Protein AF-A0A6I1QQM6-F1 (afdb_monomer_lite)

Secondary structure (DSSP, 8-state):
-----------S---GGGG-HHHHHHHHHHHHHTTTTS-HHHHHHHHHHHHHTSPTT-S--TTHHHHHHHHHHHHHHHHHHHTTSS--SS-EEEEEESSSSSHHHHHHHHHHHHHTTSSEEEEEESS--S--

Structure (mmCIF, N/CA/C/O backbone):
data_AF-A0A6I1QQM6-F1
#
_entry.id   AF-A0A6I1QQM6-F1
#
loop_
_atom_site.group_PDB
_atom_site.id
_atom_site.type_symbol
_atom_site.label_atom_id
_atom_site.label_alt_id
_atom_site.label_comp_id
_atom_site.label_asym_id
_atom_site.label_entity_id
_atom_site.label_seq_id
_atom_site.pdbx_PDB_ins_code
_atom_site.Cartn_x
_atom_site.Cartn_y
_atom_site.Cartn_z
_atom_site.occupancy
_atom_site.B_iso_or_equiv
_atom_site.auth_seq_id
_atom_site.auth_comp_id
_atom_site.auth_asym_id
_atom_site.auth_atom_id
_atom_site.pdbx_PDB_model_num
ATOM 1 N N . MET A 1 1 ? 22.911 -18.426 -25.256 1.00 30.84 1 MET A N 1
ATOM 2 C CA . MET A 1 1 ? 23.796 -17.361 -24.737 1.00 30.84 1 MET A CA 1
ATOM 3 C C . MET A 1 1 ? 23.585 -16.110 -25.577 1.00 30.84 1 MET A C 1
ATOM 5 O O . MET A 1 1 ? 24.162 -16.010 -26.649 1.00 30.84 1 MET A O 1
ATOM 9 N N . ILE A 1 2 ? 22.702 -15.204 -25.150 1.00 32.97 2 ILE A N 1
ATOM 10 C CA . ILE A 1 2 ? 22.521 -13.896 -25.798 1.00 32.97 2 ILE A CA 1
ATOM 11 C C . ILE A 1 2 ? 23.298 -12.886 -24.956 1.00 32.97 2 ILE A C 1
ATOM 13 O O . ILE A 1 2 ? 23.021 -12.716 -23.771 1.00 32.97 2 ILE A O 1
ATOM 17 N N . ALA A 1 3 ? 24.324 -12.290 -25.559 1.00 34.56 3 ALA A N 1
ATOM 18 C CA . ALA A 1 3 ? 25.211 -11.329 -24.926 1.00 34.56 3 ALA A CA 1
ATOM 19 C C . ALA A 1 3 ? 24.470 -10.007 -24.677 1.00 34.56 3 ALA A C 1
ATOM 21 O O . ALA A 1 3 ? 24.152 -9.273 -25.607 1.00 34.56 3 ALA A O 1
ATOM 22 N N . CYS A 1 4 ? 24.210 -9.705 -23.408 1.00 36.03 4 CYS A N 1
ATOM 23 C CA . CYS A 1 4 ? 23.817 -8.380 -22.952 1.00 36.03 4 CYS A CA 1
ATOM 24 C C . CYS A 1 4 ? 25.109 -7.618 -22.619 1.00 36.03 4 CYS A C 1
ATOM 26 O O . CYS A 1 4 ? 25.619 -7.705 -21.503 1.00 36.03 4 CYS A O 1
ATOM 28 N N . ARG A 1 5 ? 25.719 -6.956 -23.604 1.00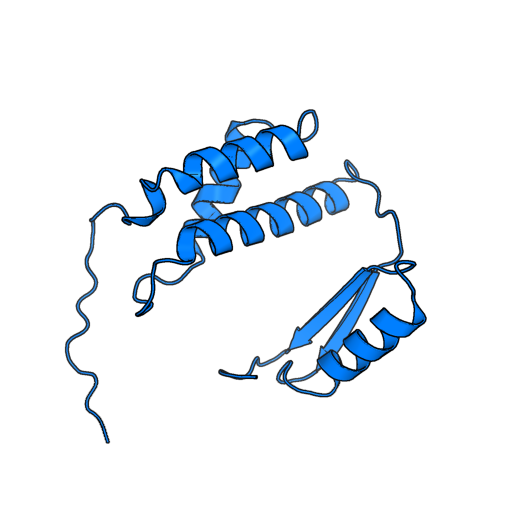 42.81 5 ARG A N 1
ATOM 29 C CA . ARG A 1 5 ? 26.792 -5.981 -23.364 1.00 42.81 5 ARG A CA 1
ATOM 30 C C . ARG A 1 5 ? 26.396 -4.666 -24.024 1.00 42.81 5 ARG A C 1
ATOM 32 O O . ARG A 1 5 ? 25.876 -4.681 -25.131 1.00 42.81 5 ARG A O 1
ATOM 39 N N . ASP A 1 6 ? 26.625 -3.587 -23.281 1.00 39.16 6 ASP A N 1
ATOM 40 C CA . ASP A 1 6 ? 26.397 -2.168 -23.602 1.00 39.16 6 ASP A CA 1
ATOM 41 C C . ASP A 1 6 ? 25.096 -1.513 -23.107 1.00 39.16 6 ASP A C 1
ATOM 43 O O . ASP A 1 6 ? 24.504 -0.662 -23.769 1.00 39.16 6 ASP A O 1
ATOM 47 N N . TRP A 1 7 ? 24.711 -1.790 -21.856 1.00 42.09 7 TRP A N 1
ATOM 48 C CA . TRP A 1 7 ? 23.897 -0.843 -21.086 1.00 42.09 7 TRP A CA 1
ATOM 49 C C . TRP A 1 7 ? 24.801 0.225 -20.443 1.00 42.09 7 TRP A C 1
ATOM 51 O O . TRP A 1 7 ? 25.510 -0.051 -19.475 1.00 42.09 7 TRP A O 1
ATOM 61 N N . ARG A 1 8 ? 24.802 1.450 -20.993 1.00 36.12 8 ARG A N 1
ATOM 62 C CA . ARG A 1 8 ? 25.368 2.634 -20.322 1.00 36.12 8 ARG A CA 1
ATOM 63 C C . ARG A 1 8 ? 24.283 3.324 -19.487 1.00 36.12 8 ARG A C 1
ATOM 65 O O . ARG A 1 8 ? 23.208 3.589 -20.031 1.00 36.12 8 ARG A O 1
ATOM 72 N N . PRO A 1 9 ? 24.546 3.687 -18.218 1.00 36.84 9 PRO A N 1
ATOM 73 C CA . PRO A 1 9 ? 23.604 4.478 -17.443 1.00 36.84 9 PRO A CA 1
ATOM 74 C C . PRO A 1 9 ? 23.533 5.879 -18.058 1.00 36.84 9 PRO A C 1
ATOM 76 O O . PRO A 1 9 ? 24.535 6.592 -18.122 1.00 36.84 9 PRO A O 1
ATOM 79 N N . ARG A 1 10 ? 22.350 6.276 -18.541 1.00 46.59 10 ARG A N 1
ATOM 80 C CA . ARG A 1 10 ? 22.070 7.678 -18.867 1.00 46.59 10 ARG A CA 1
ATOM 81 C C . ARG A 1 10 ? 22.008 8.444 -17.550 1.00 46.59 10 ARG A C 1
ATOM 83 O O . ARG A 1 10 ? 20.964 8.504 -16.909 1.00 46.59 10 ARG A O 1
ATOM 90 N N . THR A 1 11 ? 23.140 8.984 -17.122 1.00 47.69 11 THR A N 1
ATOM 91 C CA . THR A 1 11 ? 23.178 9.968 -16.048 1.00 47.69 11 THR A CA 1
ATOM 92 C C . THR A 1 11 ? 22.582 11.268 -16.587 1.00 47.69 11 THR A C 1
ATOM 94 O O . THR A 1 11 ? 23.029 11.802 -17.598 1.00 47.69 11 THR A O 1
ATOM 97 N N . ASN A 1 12 ? 21.546 11.758 -15.906 1.00 41.66 12 ASN A N 1
ATOM 98 C CA . ASN A 1 12 ? 21.003 13.108 -16.052 1.00 41.66 12 ASN A CA 1
ATOM 99 C C . ASN A 1 12 ? 20.169 13.419 -17.319 1.00 41.66 12 ASN A C 1
ATOM 101 O O . ASN A 1 12 ? 20.427 14.385 -18.032 1.00 41.66 12 ASN A O 1
ATOM 105 N N . ALA A 1 13 ? 19.114 12.642 -17.575 1.00 47.62 13 ALA A N 1
ATOM 106 C CA . ALA A 1 13 ? 17.952 13.130 -18.323 1.00 47.62 13 ALA A CA 1
ATOM 107 C C . ALA A 1 13 ? 16.706 12.853 -17.475 1.00 47.62 13 ALA A C 1
ATOM 109 O O . ALA A 1 13 ? 16.465 11.703 -17.112 1.00 47.62 13 ALA A O 1
ATOM 110 N N . ARG A 1 14 ? 15.958 13.906 -17.126 1.00 50.50 14 ARG A N 1
ATOM 111 C CA . ARG A 1 14 ? 14.669 13.840 -16.414 1.00 50.50 14 ARG A CA 1
ATOM 112 C C . ARG A 1 14 ? 13.821 12.711 -17.025 1.00 50.50 14 ARG A C 1
ATOM 114 O O . ARG A 1 14 ? 13.680 12.684 -18.251 1.00 50.50 14 ARG A O 1
ATOM 121 N N . ARG A 1 15 ? 13.344 11.738 -16.231 1.00 55.66 15 ARG A N 1
ATOM 122 C CA . ARG A 1 15 ? 12.668 10.551 -16.796 1.00 55.66 15 ARG A CA 1
ATOM 123 C C . ARG A 1 15 ? 11.454 11.012 -17.622 1.00 55.66 15 ARG A C 1
ATOM 125 O O . ARG A 1 15 ? 10.697 11.841 -17.123 1.00 55.66 15 ARG A O 1
ATOM 132 N N . PRO A 1 16 ? 11.185 10.458 -18.821 1.00 53.22 16 PRO A N 1
ATOM 133 C CA . PRO A 1 16 ? 9.983 10.805 -19.591 1.00 53.22 16 PRO A CA 1
ATOM 134 C C . PRO A 1 16 ? 8.684 10.641 -18.775 1.00 53.22 16 PRO A C 1
ATOM 136 O O . PRO A 1 16 ? 7.734 11.402 -18.958 1.00 53.22 16 PRO A O 1
ATOM 139 N N . ALA A 1 17 ? 8.687 9.703 -17.820 1.00 56.62 17 ALA A N 1
ATOM 140 C CA . ALA A 1 17 ? 7.610 9.447 -16.867 1.00 56.62 17 ALA A CA 1
ATOM 141 C C . ALA A 1 17 ? 7.358 10.587 -15.853 1.00 56.62 17 ALA A C 1
ATOM 143 O O . ALA A 1 17 ? 6.220 10.758 -15.426 1.00 56.62 17 ALA A O 1
ATOM 144 N N . GLU A 1 18 ? 8.368 11.389 -15.490 1.00 56.81 18 GLU A N 1
ATOM 145 C CA . GLU A 1 18 ? 8.210 12.536 -14.570 1.00 56.81 18 GLU A CA 1
ATOM 146 C C . GLU A 1 18 ? 7.450 13.704 -15.220 1.00 56.81 18 GLU A C 1
ATOM 148 O O . GLU A 1 18 ? 6.819 14.505 -14.536 1.00 56.81 18 GLU A O 1
ATOM 153 N N . SER A 1 19 ? 7.494 13.805 -16.550 1.00 60.38 19 SER A N 1
ATOM 154 C CA . SER A 1 19 ? 6.825 14.854 -17.335 1.00 60.38 19 SER A CA 1
ATOM 155 C C . SER A 1 19 ? 5.501 14.413 -17.967 1.00 60.38 19 SER A C 1
ATOM 157 O O . SER A 1 19 ? 4.901 15.178 -18.723 1.00 60.38 19 SER A O 1
ATOM 159 N N . ALA A 1 20 ? 5.042 13.187 -17.701 1.00 67.50 20 ALA A N 1
ATOM 160 C CA . ALA A 1 20 ? 3.842 12.655 -18.332 1.00 67.50 20 ALA A CA 1
ATOM 161 C C . ALA A 1 20 ? 2.574 13.382 -17.828 1.00 67.50 20 ALA A C 1
ATOM 163 O O . ALA A 1 20 ? 2.403 13.545 -16.617 1.00 67.50 20 ALA A O 1
ATOM 164 N N . PRO A 1 21 ? 1.631 13.767 -18.713 1.00 70.88 21 PRO A N 1
ATOM 165 C CA . PRO A 1 21 ? 0.372 14.404 -18.306 1.00 70.88 21 PRO A CA 1
ATOM 166 C C . PRO A 1 21 ? -0.469 13.514 -17.373 1.00 70.88 21 PRO A C 1
ATOM 168 O O . PRO A 1 21 ? -1.217 14.016 -16.532 1.00 70.88 21 PRO A O 1
ATOM 171 N N . GLU A 1 22 ? -0.298 12.193 -17.462 1.00 78.44 22 GLU A N 1
ATOM 172 C CA . GLU A 1 22 ? -0.915 11.215 -16.562 1.00 78.44 22 GLU A CA 1
ATOM 173 C C . GLU A 1 22 ? -0.490 11.413 -15.100 1.00 78.44 22 GLU A C 1
ATOM 175 O O . GLU A 1 22 ? -1.311 11.268 -14.194 1.00 78.44 22 GLU A O 1
ATOM 180 N N . LEU A 1 23 ? 0.755 11.838 -14.852 1.00 81.31 23 LEU A N 1
ATOM 181 C CA . LEU A 1 23 ? 1.268 12.058 -13.501 1.00 81.31 23 LEU A CA 1
ATOM 182 C C . LEU A 1 23 ? 0.533 13.207 -12.798 1.00 81.31 23 LEU A C 1
ATOM 184 O O . LEU A 1 23 ? 0.233 13.119 -11.608 1.00 81.31 23 LEU A O 1
ATOM 188 N N . ALA A 1 24 ? 0.156 14.255 -13.537 1.00 86.12 24 ALA A N 1
ATOM 189 C CA . ALA A 1 24 ? -0.637 15.354 -12.993 1.00 86.12 24 ALA A CA 1
ATOM 190 C C . ALA A 1 24 ? -2.035 14.890 -12.553 1.00 86.12 24 ALA A C 1
ATOM 192 O O . ALA A 1 24 ? -2.527 15.333 -11.510 1.00 86.12 24 ALA A O 1
ATOM 193 N N . ARG A 1 25 ? -2.656 13.978 -13.315 1.00 88.69 25 ARG A N 1
ATOM 194 C CA . ARG A 1 25 ? -3.938 13.355 -12.957 1.00 88.69 25 ARG A CA 1
ATOM 195 C C . ARG A 1 25 ? -3.794 12.459 -11.728 1.00 88.69 25 ARG A C 1
ATOM 197 O O . ARG A 1 25 ? -4.597 12.577 -10.810 1.00 88.69 25 ARG A O 1
ATOM 204 N N . HIS A 1 26 ? -2.771 11.610 -11.687 1.00 91.50 26 HIS A N 1
ATOM 205 C CA . HIS A 1 26 ? -2.491 10.737 -10.545 1.00 91.50 26 HIS A CA 1
ATOM 206 C C . HIS A 1 26 ? -2.225 11.522 -9.264 1.00 91.50 26 HIS A C 1
ATOM 208 O O . HIS A 1 26 ? -2.787 11.210 -8.218 1.00 91.50 26 HIS A O 1
ATOM 214 N N . ARG A 1 27 ? -1.438 12.594 -9.356 1.00 90.94 27 ARG A N 1
ATOM 215 C CA . ARG A 1 27 ? -1.202 13.504 -8.239 1.00 90.94 27 ARG A CA 1
ATOM 216 C C . ARG A 1 27 ? -2.494 14.130 -7.729 1.00 90.94 27 ARG A C 1
ATOM 218 O O . ARG A 1 27 ? -2.688 14.188 -6.522 1.00 90.94 27 ARG A O 1
ATOM 225 N N . ARG A 1 28 ? -3.355 14.623 -8.626 1.00 93.19 28 ARG A N 1
ATOM 226 C CA . ARG A 1 28 ? -4.654 15.185 -8.233 1.00 93.19 28 ARG A CA 1
ATOM 227 C C . ARG A 1 28 ? -5.493 14.135 -7.507 1.00 93.19 28 ARG A C 1
ATOM 229 O O . ARG A 1 28 ? -5.936 14.406 -6.407 1.00 93.19 28 ARG A O 1
ATOM 236 N N . ALA A 1 29 ? -5.590 12.927 -8.060 1.00 93.19 29 ALA A N 1
ATOM 237 C CA . ALA A 1 29 ? -6.323 11.836 -7.427 1.00 93.19 29 ALA A CA 1
ATOM 238 C C . ALA A 1 29 ? -5.808 11.513 -6.011 1.00 93.19 29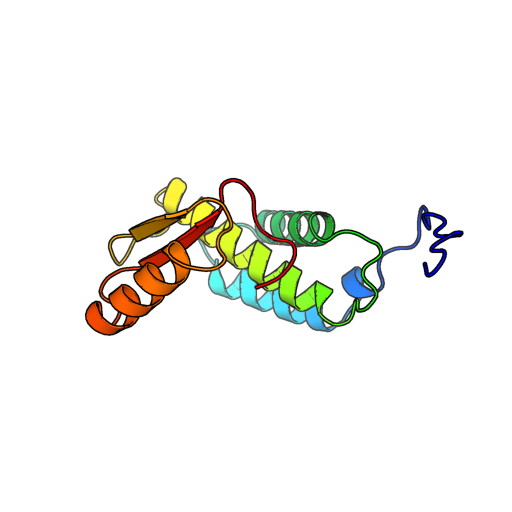 ALA A C 1
ATOM 240 O O . ALA A 1 29 ? -6.614 11.307 -5.117 1.00 93.19 29 ALA A O 1
ATOM 241 N N . LEU A 1 30 ? -4.486 11.514 -5.786 1.00 94.06 30 LEU A N 1
ATOM 242 C CA . LEU A 1 30 ? -3.923 11.329 -4.440 1.00 94.06 30 LEU A CA 1
ATOM 243 C C . LEU A 1 30 ? -4.243 12.498 -3.502 1.00 94.06 30 LEU A C 1
ATOM 245 O O . LEU A 1 30 ? -4.509 12.276 -2.327 1.00 94.06 30 LEU A O 1
ATOM 249 N N . LYS A 1 31 ? -4.201 13.738 -3.999 1.00 94.62 31 LYS A N 1
ATOM 250 C CA . LYS A 1 31 ? -4.549 14.918 -3.195 1.00 94.62 31 LYS A CA 1
ATOM 251 C C . LYS A 1 31 ? -6.012 14.893 -2.768 1.00 94.62 31 LYS A C 1
ATOM 253 O O . LYS A 1 31 ? -6.287 15.194 -1.616 1.00 94.62 31 LYS A O 1
ATOM 258 N N . ASP A 1 32 ? -6.898 14.505 -3.678 1.00 94.81 32 ASP A N 1
ATOM 259 C CA . ASP A 1 32 ? -8.328 14.393 -3.409 1.00 94.81 32 ASP A CA 1
ATOM 260 C C . ASP A 1 32 ? -8.611 13.220 -2.440 1.00 94.81 32 ASP A C 1
ATOM 262 O O . ASP A 1 32 ? -9.418 13.351 -1.529 1.00 94.81 32 ASP A O 1
ATOM 266 N N . GLU A 1 33 ? -7.924 12.077 -2.585 1.00 93.81 33 GLU A N 1
ATOM 267 C CA . GLU A 1 33 ? -8.122 10.891 -1.725 1.00 93.81 33 GLU A CA 1
ATOM 268 C C . GLU A 1 33 ? -7.635 11.095 -0.280 1.00 93.81 33 GLU A C 1
ATOM 270 O O . GLU A 1 33 ? -8.253 10.582 0.649 1.00 93.81 33 GLU A O 1
ATOM 275 N N . PHE A 1 34 ? -6.540 11.835 -0.080 1.00 94.31 34 PHE A N 1
ATOM 276 C CA . PHE A 1 34 ? -5.929 12.069 1.238 1.00 94.31 34 PHE A CA 1
ATOM 277 C C . PHE A 1 34 ? -6.160 13.492 1.766 1.00 94.31 34 PHE A C 1
ATOM 279 O O . PHE A 1 34 ? -5.407 13.976 2.622 1.00 94.31 34 PHE A O 1
ATOM 286 N N . GLU A 1 35 ? -7.187 14.174 1.255 1.00 93.06 35 GLU A N 1
ATOM 287 C CA . GLU A 1 35 ? -7.572 15.505 1.712 1.00 93.06 35 GLU A CA 1
ATOM 288 C C . GLU A 1 35 ? -7.828 15.501 3.229 1.00 93.06 35 GLU A C 1
ATOM 290 O O . GLU A 1 35 ? -8.479 14.613 3.777 1.00 93.06 35 GLU A O 1
ATOM 295 N N . GLY A 1 36 ? -7.260 16.481 3.936 1.00 90.50 36 GLY A N 1
ATOM 296 C CA . GLY A 1 36 ? -7.377 16.594 5.394 1.00 90.50 36 GLY A CA 1
ATOM 297 C C . GLY A 1 36 ? -6.494 15.637 6.207 1.00 90.50 36 GLY A C 1
ATOM 298 O O . GLY A 1 36 ? -6.375 15.833 7.414 1.00 90.50 36 GLY A O 1
ATOM 299 N N . ILE A 1 37 ? -5.833 14.661 5.574 1.00 93.62 37 ILE A N 1
ATOM 300 C CA . ILE A 1 37 ? -4.879 13.743 6.223 1.00 93.62 37 ILE A CA 1
ATOM 301 C C . ILE A 1 37 ? -3.443 14.204 5.958 1.00 93.62 37 ILE A C 1
ATOM 303 O O . ILE A 1 37 ? -2.651 14.349 6.888 1.00 93.62 37 ILE A O 1
ATOM 307 N N . TYR A 1 38 ? -3.109 14.470 4.692 1.00 95.62 38 TYR A N 1
ATOM 308 C CA . TYR A 1 38 ? -1.755 14.837 4.279 1.00 95.62 38 TYR A CA 1
ATOM 309 C C . TYR A 1 38 ? -1.707 16.144 3.494 1.00 95.62 38 TYR A C 1
ATOM 311 O O . TYR A 1 38 ? -2.601 16.476 2.719 1.00 95.62 38 TYR A O 1
ATOM 319 N N . SER A 1 39 ? -0.605 16.879 3.666 1.00 95.06 39 SER A N 1
ATOM 320 C CA . SER A 1 39 ? -0.344 18.093 2.894 1.00 95.06 39 SER A CA 1
ATOM 321 C C . SER A 1 39 ? 0.025 17.767 1.442 1.00 95.06 39 SER A C 1
ATOM 323 O O . SER A 1 39 ? 0.559 16.695 1.135 1.00 95.06 39 SER A O 1
ATOM 325 N N . ALA A 1 40 ? -0.192 18.724 0.538 1.00 91.31 40 ALA A N 1
ATOM 326 C CA . ALA A 1 40 ? 0.154 18.576 -0.873 1.00 91.31 40 ALA A CA 1
ATOM 327 C C . ALA A 1 40 ? 1.647 18.265 -1.091 1.00 91.31 40 ALA A C 1
ATOM 329 O O . ALA A 1 40 ? 1.986 17.517 -2.007 1.00 91.31 40 ALA A O 1
ATOM 330 N N . GLU A 1 41 ? 2.522 18.809 -0.245 1.00 92.44 41 GLU A N 1
ATOM 331 C CA . GLU A 1 41 ? 3.970 18.581 -0.252 1.00 92.44 41 GLU A CA 1
ATOM 332 C C . GLU A 1 41 ? 4.314 17.146 0.157 1.00 92.44 41 GLU A C 1
ATOM 334 O O . GLU A 1 41 ? 5.214 16.537 -0.418 1.00 92.44 41 GLU A O 1
ATOM 339 N N . THR A 1 42 ? 3.581 16.583 1.123 1.00 94.75 42 THR A N 1
ATOM 340 C CA . THR A 1 42 ? 3.761 15.189 1.550 1.00 94.75 42 THR A CA 1
ATOM 341 C C . THR A 1 42 ? 3.362 14.229 0.436 1.00 94.75 42 THR A C 1
ATOM 343 O O . THR A 1 42 ? 4.123 13.316 0.122 1.00 94.75 42 THR A O 1
ATOM 346 N N . ILE A 1 43 ? 2.225 14.476 -0.221 1.00 94.00 43 ILE A N 1
ATOM 347 C CA . ILE A 1 43 ? 1.782 13.686 -1.378 1.00 94.00 43 ILE A CA 1
ATOM 348 C C . ILE A 1 43 ? 2.807 13.749 -2.518 1.00 94.00 43 ILE A C 1
ATOM 350 O O . ILE A 1 43 ? 3.163 12.714 -3.081 1.00 94.00 43 ILE A O 1
ATOM 354 N N . GLU A 1 44 ? 3.313 14.944 -2.843 1.00 91.44 44 GLU A N 1
ATOM 355 C CA . GLU A 1 44 ? 4.324 15.125 -3.894 1.00 91.44 44 GLU A CA 1
ATOM 356 C C . GLU A 1 44 ? 5.613 14.357 -3.564 1.00 91.44 44 GLU A C 1
ATOM 358 O O . GLU A 1 44 ? 6.125 13.627 -4.411 1.00 91.44 44 GLU A O 1
ATOM 363 N N . ARG A 1 45 ? 6.092 14.443 -2.315 1.00 91.31 45 ARG A N 1
ATOM 364 C CA . ARG A 1 45 ? 7.277 13.707 -1.855 1.00 91.31 45 ARG A CA 1
ATOM 365 C C . ARG A 1 45 ? 7.103 12.196 -2.013 1.00 91.31 45 ARG A C 1
ATOM 367 O O . ARG A 1 45 ? 7.956 11.554 -2.617 1.00 91.31 45 ARG A O 1
ATOM 374 N N .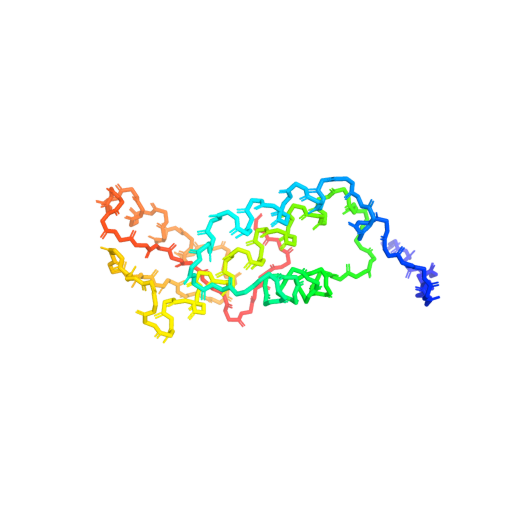 TYR A 1 46 ? 5.991 11.633 -1.535 1.00 93.44 46 TYR A N 1
ATOM 375 C CA . TYR A 1 46 ? 5.723 10.193 -1.654 1.00 93.44 46 TYR A CA 1
ATOM 376 C C . TYR A 1 46 ? 5.637 9.728 -3.111 1.00 93.44 46 TYR A C 1
ATOM 378 O O . TYR A 1 46 ? 6.087 8.627 -3.432 1.00 93.44 46 TYR A O 1
ATOM 386 N N . LEU A 1 47 ? 5.071 10.548 -3.999 1.00 90.31 47 LEU A N 1
ATOM 387 C CA . LEU A 1 47 ? 4.960 10.226 -5.419 1.00 90.31 47 LEU A CA 1
ATOM 388 C C . LEU A 1 47 ? 6.327 10.232 -6.117 1.00 90.31 47 LEU A C 1
ATOM 390 O O . LEU A 1 47 ? 6.626 9.297 -6.859 1.00 90.31 47 LEU A O 1
ATOM 394 N N . VAL A 1 48 ? 7.164 11.237 -5.844 1.00 88.25 48 VAL A N 1
ATOM 395 C CA . VAL A 1 48 ? 8.531 11.325 -6.385 1.00 88.25 48 VAL A CA 1
ATOM 396 C C . VAL A 1 48 ? 9.399 10.177 -5.870 1.00 88.25 48 VAL A C 1
ATOM 398 O O . VAL A 1 48 ? 9.998 9.464 -6.670 1.00 88.25 48 VAL A O 1
ATOM 401 N N . GLU A 1 49 ? 9.383 9.903 -4.565 1.00 89.38 49 GLU A N 1
ATOM 402 C CA . GLU A 1 49 ? 10.101 8.754 -3.994 1.00 89.38 49 GLU A CA 1
ATOM 403 C C . GLU A 1 49 ? 9.637 7.423 -4.608 1.00 89.38 49 GLU A C 1
ATOM 405 O O . GLU A 1 49 ? 10.434 6.514 -4.839 1.00 89.38 49 GLU A O 1
ATOM 410 N N . SER A 1 50 ? 8.342 7.295 -4.911 1.00 88.06 50 SER A N 1
ATOM 411 C CA . SER A 1 50 ? 7.799 6.092 -5.550 1.00 88.06 50 SER A CA 1
ATOM 412 C C . SER A 1 50 ? 8.257 5.934 -7.002 1.00 88.06 50 SER A C 1
ATOM 414 O O . SER A 1 50 ? 8.415 4.804 -7.460 1.00 88.06 50 SER A O 1
ATOM 416 N N . LEU A 1 51 ? 8.505 7.034 -7.721 1.00 83.56 51 LEU A N 1
ATOM 417 C CA . LEU A 1 51 ? 9.124 6.996 -9.050 1.00 83.56 51 LEU A CA 1
ATOM 418 C C . LEU A 1 51 ? 10.573 6.500 -8.969 1.00 83.56 51 LEU A C 1
ATOM 420 O O . LEU A 1 51 ? 10.983 5.685 -9.800 1.00 83.56 51 LEU A O 1
ATOM 424 N N . ASP A 1 52 ? 11.327 6.933 -7.958 1.00 83.75 52 ASP A N 1
ATOM 425 C CA . ASP A 1 52 ? 12.729 6.544 -7.772 1.00 83.75 52 ASP A CA 1
ATOM 426 C C . ASP A 1 52 ? 12.904 5.055 -7.464 1.00 83.75 52 ASP A C 1
ATOM 428 O O . ASP A 1 52 ? 13.876 4.439 -7.908 1.00 83.75 52 ASP A O 1
ATOM 432 N N . LEU A 1 53 ? 11.931 4.455 -6.773 1.00 80.06 53 LEU 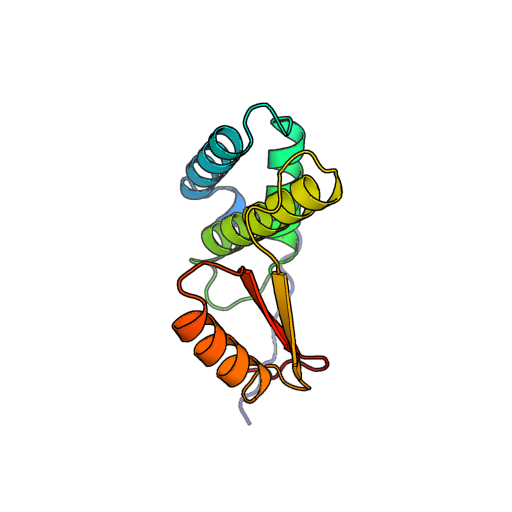A N 1
ATOM 433 C CA . LEU A 1 53 ? 11.938 3.035 -6.408 1.00 80.06 53 LEU A CA 1
ATOM 434 C C . LEU A 1 53 ? 11.699 2.097 -7.599 1.00 80.06 53 LEU A C 1
ATOM 436 O O . LEU A 1 53 ? 11.957 0.898 -7.497 1.00 80.06 53 LEU A O 1
ATOM 440 N N . ILE A 1 54 ? 11.257 2.627 -8.742 1.00 77.31 54 ILE A N 1
ATOM 441 C CA . ILE A 1 54 ? 11.152 1.866 -9.985 1.00 77.31 54 ILE A CA 1
ATOM 442 C C . ILE A 1 54 ? 12.509 1.947 -10.704 1.00 77.31 54 ILE A C 1
ATOM 444 O O . ILE A 1 54 ? 12.922 3.052 -11.076 1.00 77.31 54 ILE A O 1
ATOM 448 N N . PRO A 1 55 ? 13.214 0.817 -10.923 1.00 68.06 55 PRO A N 1
ATOM 449 C CA . PRO A 1 55 ? 14.539 0.818 -11.532 1.00 68.06 55 PRO A CA 1
ATOM 450 C C . PRO A 1 55 ? 14.543 1.484 -12.910 1.00 68.06 55 PRO A C 1
ATOM 452 O O . PRO A 1 55 ? 13.747 1.153 -13.789 1.00 68.06 55 PRO A O 1
ATOM 455 N N . ALA A 1 56 ? 15.474 2.413 -13.120 1.00 60.97 56 ALA A N 1
ATOM 456 C CA . ALA A 1 56 ? 15.721 2.970 -14.442 1.00 60.97 56 ALA A CA 1
ATOM 457 C C . ALA A 1 56 ? 16.413 1.911 -15.321 1.00 60.97 56 ALA A C 1
ATOM 459 O O . ALA A 1 56 ? 17.455 1.377 -14.948 1.00 60.97 56 ALA A O 1
ATOM 460 N N . GLY A 1 57 ? 15.841 1.615 -16.492 1.00 59.34 57 GLY A N 1
ATOM 461 C CA . GLY A 1 57 ? 16.364 0.601 -17.423 1.00 59.34 57 GLY A CA 1
ATOM 462 C C . GLY A 1 57 ? 15.366 -0.488 -17.820 1.00 59.34 57 GLY A C 1
ATOM 463 O O . GLY A 1 57 ? 15.713 -1.371 -18.604 1.00 59.34 57 GLY A O 1
ATOM 464 N N . THR A 1 58 ? 14.128 -0.431 -17.327 1.00 54.53 58 THR A N 1
ATOM 465 C CA . THR A 1 58 ? 13.053 -1.330 -17.756 1.00 54.53 58 THR A CA 1
ATOM 466 C C . THR A 1 58 ? 12.756 -1.132 -19.241 1.00 54.53 58 THR A C 1
ATOM 468 O O . THR A 1 58 ? 12.589 -0.008 -19.707 1.00 54.53 58 THR A O 1
ATOM 471 N N . ARG A 1 59 ? 12.663 -2.234 -19.994 1.00 55.66 59 ARG A N 1
ATOM 472 C CA . ARG A 1 59 ? 12.404 -2.227 -21.448 1.00 55.66 59 ARG A CA 1
ATOM 473 C C . ARG A 1 59 ? 11.064 -1.583 -21.837 1.00 55.66 59 ARG A C 1
ATOM 475 O O . ARG A 1 59 ? 10.877 -1.270 -23.006 1.00 55.66 59 ARG A O 1
ATOM 482 N N . VAL A 1 60 ? 10.152 -1.426 -20.875 1.00 65.44 60 VAL A N 1
ATOM 483 C CA . VAL A 1 60 ? 8.826 -0.821 -21.039 1.00 65.44 60 VAL A CA 1
ATOM 484 C C . VAL A 1 60 ? 8.620 0.184 -19.907 1.00 65.44 60 VAL A C 1
ATOM 486 O O . VAL A 1 60 ? 8.417 -0.201 -18.757 1.00 65.44 60 VAL A O 1
ATOM 489 N N . ASP A 1 61 ? 8.700 1.470 -20.227 1.00 71.06 61 ASP A N 1
ATOM 490 C CA . ASP A 1 61 ? 8.537 2.590 -19.294 1.00 71.06 61 ASP A CA 1
ATOM 491 C C . ASP A 1 61 ? 7.103 3.151 -19.266 1.00 71.06 61 ASP A C 1
ATOM 493 O O . ASP A 1 61 ? 6.755 3.926 -18.375 1.00 71.06 61 ASP A O 1
ATOM 497 N N . THR A 1 62 ? 6.240 2.694 -20.177 1.00 78.81 62 THR A N 1
ATOM 498 C CA . THR A 1 62 ? 4.836 3.116 -20.316 1.00 78.81 62 THR A CA 1
ATOM 499 C C . THR A 1 62 ? 4.039 3.009 -19.014 1.00 78.81 62 THR A C 1
ATOM 501 O O . THR A 1 62 ? 3.204 3.858 -18.729 1.00 78.81 62 THR A O 1
ATOM 504 N N . PHE A 1 63 ? 4.305 1.991 -18.193 1.00 82.31 63 PHE A N 1
ATOM 505 C CA . PHE A 1 63 ? 3.555 1.750 -16.955 1.00 82.31 63 PHE A CA 1
ATOM 506 C C . PHE A 1 63 ? 4.163 2.422 -15.721 1.00 82.31 63 PHE A C 1
ATOM 508 O O . PHE A 1 63 ? 3.582 2.343 -14.641 1.00 82.31 63 PHE A O 1
ATOM 515 N N . VAL A 1 64 ? 5.316 3.086 -15.850 1.00 84.19 64 VAL A N 1
ATOM 516 C CA . VAL A 1 64 ? 6.019 3.693 -14.710 1.00 84.19 64 VAL A CA 1
ATOM 517 C C . VAL A 1 64 ? 5.147 4.714 -13.965 1.00 84.19 64 VAL A C 1
ATOM 519 O O . VAL A 1 64 ? 5.076 4.602 -12.741 1.00 84.19 64 VAL A O 1
ATOM 522 N N . PRO A 1 65 ? 4.420 5.641 -14.627 1.00 86.12 65 PRO A N 1
ATOM 523 C CA . PRO A 1 65 ? 3.546 6.583 -13.920 1.00 86.12 65 PRO A CA 1
ATOM 524 C C . PRO A 1 65 ? 2.436 5.886 -13.123 1.00 86.12 65 PRO A C 1
ATOM 526 O O . PRO A 1 65 ? 2.171 6.247 -11.977 1.00 86.12 65 PRO A O 1
ATOM 529 N N . LEU A 1 66 ? 1.828 4.847 -13.702 1.00 87.00 66 LEU A N 1
ATOM 530 C CA . LEU A 1 66 ? 0.769 4.072 -13.057 1.00 87.00 66 LEU A CA 1
ATOM 531 C C . LEU A 1 66 ? 1.290 3.298 -11.840 1.00 87.00 66 LEU A C 1
ATOM 533 O O . LEU A 1 66 ? 0.651 3.287 -10.788 1.00 87.00 66 LEU A O 1
ATOM 537 N N . LEU A 1 67 ? 2.446 2.647 -11.980 1.00 87.44 67 LEU A N 1
ATOM 538 C CA . LEU A 1 67 ? 3.075 1.895 -10.897 1.00 87.44 67 LEU A CA 1
ATOM 539 C C . LEU A 1 67 ? 3.515 2.826 -9.765 1.00 87.44 67 LEU A C 1
ATOM 541 O O . LEU A 1 67 ? 3.269 2.513 -8.603 1.00 87.44 67 LEU A O 1
ATOM 545 N N . ALA A 1 68 ? 4.080 3.990 -10.093 1.00 89.00 68 ALA A N 1
ATOM 546 C CA . ALA A 1 68 ? 4.451 4.994 -9.103 1.00 89.00 68 ALA A CA 1
ATOM 547 C C . ALA A 1 68 ? 3.227 5.538 -8.360 1.00 89.00 68 ALA A C 1
ATOM 549 O O . ALA A 1 68 ? 3.252 5.626 -7.137 1.00 89.00 68 ALA A O 1
ATOM 550 N N . TYR A 1 69 ? 2.135 5.831 -9.073 1.00 91.75 69 TYR A N 1
ATOM 551 C CA . TYR A 1 69 ? 0.865 6.215 -8.456 1.00 91.75 69 TYR A CA 1
ATOM 552 C C . TYR A 1 69 ? 0.355 5.141 -7.492 1.00 91.75 69 TYR A C 1
ATOM 554 O O . TYR A 1 69 ? 0.043 5.442 -6.341 1.00 91.75 69 TYR A O 1
ATOM 562 N N . ARG A 1 70 ? 0.295 3.882 -7.943 1.00 91.25 70 ARG A N 1
ATOM 563 C CA . ARG A 1 70 ? -0.179 2.765 -7.118 1.00 91.25 70 ARG A CA 1
ATOM 564 C C . ARG A 1 70 ? 0.684 2.594 -5.873 1.00 91.25 70 ARG A C 1
ATOM 566 O O . ARG A 1 70 ? 0.151 2.417 -4.783 1.00 91.25 70 ARG A O 1
ATOM 573 N N . PHE A 1 71 ? 1.998 2.672 -6.029 1.00 90.19 71 PHE A N 1
ATOM 574 C CA . PHE A 1 71 ? 2.918 2.476 -4.922 1.00 90.19 71 PHE A CA 1
ATOM 575 C C . PHE A 1 71 ? 2.876 3.633 -3.921 1.00 90.19 71 PHE A C 1
ATOM 577 O O . PHE A 1 71 ? 2.824 3.397 -2.715 1.00 90.19 71 PHE A O 1
ATOM 584 N N . ALA A 1 72 ? 2.789 4.874 -4.409 1.00 93.44 72 ALA A N 1
ATOM 585 C CA . ALA A 1 72 ? 2.582 6.046 -3.568 1.00 93.44 72 ALA A CA 1
ATOM 586 C C . ALA A 1 72 ? 1.279 5.923 -2.771 1.00 93.44 72 ALA A C 1
ATOM 588 O O . ALA A 1 72 ? 1.283 6.115 -1.557 1.00 93.44 72 ALA A O 1
ATOM 589 N N . ARG A 1 73 ? 0.186 5.519 -3.430 1.00 93.94 73 ARG A N 1
ATOM 590 C CA . ARG A 1 73 ? -1.111 5.270 -2.793 1.00 93.94 73 ARG A CA 1
ATOM 591 C C . ARG A 1 73 ? -1.012 4.213 -1.692 1.00 93.94 73 ARG A C 1
ATOM 593 O O . ARG A 1 73 ? -1.456 4.454 -0.575 1.00 93.94 73 ARG A O 1
ATOM 600 N N . GLU A 1 74 ? -0.408 3.060 -1.981 1.00 91.19 74 GLU A N 1
ATOM 601 C CA . GLU A 1 74 ? -0.236 1.972 -1.008 1.00 91.19 74 GLU A CA 1
ATOM 602 C C . GLU A 1 74 ? 0.599 2.409 0.209 1.00 91.19 74 GLU A C 1
ATOM 604 O O . GLU A 1 74 ? 0.257 2.066 1.342 1.00 91.19 74 GLU A O 1
ATOM 609 N N . ARG A 1 75 ? 1.662 3.195 -0.009 1.00 93.00 75 ARG A N 1
ATOM 610 C CA . ARG A 1 75 ? 2.516 3.734 1.059 1.00 93.00 75 ARG A CA 1
ATOM 611 C C . ARG A 1 75 ? 1.798 4.776 1.919 1.00 93.00 75 ARG A C 1
ATOM 613 O O . ARG A 1 75 ? 1.938 4.731 3.135 1.00 93.00 75 ARG A O 1
ATOM 620 N N . LEU A 1 76 ? 1.032 5.679 1.308 1.00 94.56 76 LEU A N 1
ATOM 621 C CA . LEU A 1 76 ? 0.257 6.701 2.021 1.00 94.56 76 LEU A CA 1
ATOM 622 C C . LEU A 1 76 ? -0.847 6.077 2.881 1.00 94.56 76 LEU A C 1
ATOM 624 O O . LEU A 1 76 ? -0.990 6.449 4.040 1.00 94.56 76 LEU A O 1
ATOM 628 N N . HIS A 1 77 ? -1.564 5.072 2.365 1.00 90.38 77 HIS A N 1
ATOM 629 C CA . HIS A 1 77 ? -2.530 4.301 3.162 1.00 90.38 77 HIS A CA 1
ATOM 630 C C . HIS A 1 77 ? -1.861 3.614 4.354 1.00 90.38 77 HIS A C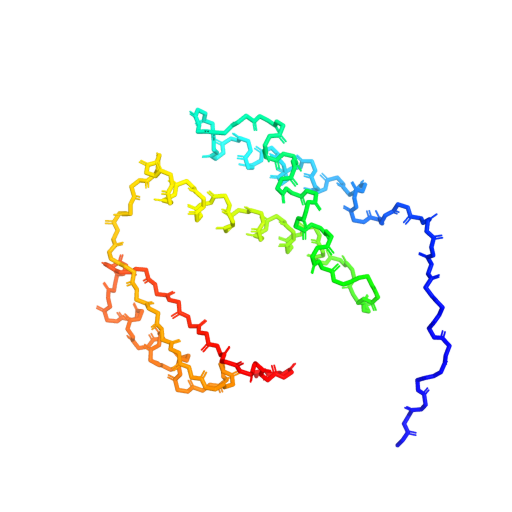 1
ATOM 632 O O . HIS A 1 77 ? -2.358 3.689 5.475 1.00 90.38 77 HIS A O 1
ATOM 638 N N . ALA A 1 78 ? -0.714 2.965 4.130 1.00 87.00 78 ALA A N 1
ATOM 639 C CA . ALA A 1 78 ? 0.019 2.295 5.200 1.00 87.00 78 ALA A CA 1
ATOM 640 C C . ALA A 1 78 ? 0.524 3.281 6.268 1.00 87.00 78 ALA A C 1
ATOM 642 O O . ALA A 1 78 ? 0.431 2.984 7.459 1.00 87.00 78 ALA A O 1
ATOM 643 N N . ALA A 1 79 ? 1.020 4.452 5.856 1.00 90.81 79 ALA A N 1
ATOM 644 C CA . ALA A 1 79 ? 1.437 5.514 6.766 1.00 90.81 79 ALA A CA 1
ATOM 645 C C . ALA A 1 79 ? 0.252 6.041 7.588 1.00 90.81 79 ALA A C 1
ATOM 647 O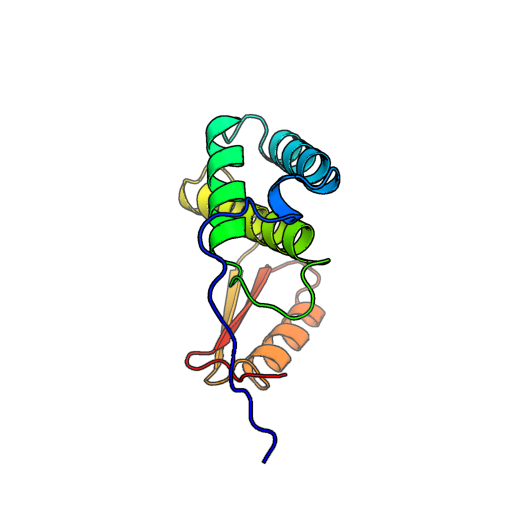 O . ALA A 1 79 ? 0.333 6.076 8.812 1.00 90.81 79 ALA A O 1
ATOM 648 N N . ALA A 1 80 ? -0.884 6.326 6.945 1.00 90.12 80 ALA A N 1
ATOM 649 C CA . ALA A 1 80 ? -2.059 6.864 7.624 1.00 90.12 80 ALA A CA 1
ATOM 650 C C . ALA A 1 80 ? -2.651 5.875 8.637 1.00 90.12 80 ALA A C 1
ATOM 652 O O . ALA A 1 80 ? -3.105 6.270 9.710 1.00 90.12 80 ALA A O 1
ATOM 653 N N . GLN A 1 81 ? -2.610 4.577 8.326 1.00 86.50 81 GLN A N 1
ATOM 654 C CA . GLN A 1 81 ? -2.994 3.523 9.264 1.00 86.50 81 GLN A CA 1
ATOM 655 C C . GLN A 1 81 ? -2.015 3.396 10.437 1.00 86.50 81 GLN A C 1
ATOM 657 O O . GLN A 1 81 ? -2.444 3.143 11.561 1.00 86.50 81 GLN A O 1
ATOM 662 N N . ALA A 1 82 ? -0.710 3.549 10.195 1.00 87.00 82 ALA A N 1
ATOM 663 C CA . ALA A 1 82 ? 0.311 3.487 11.241 1.00 87.00 82 ALA A CA 1
ATOM 664 C C . ALA A 1 82 ? 0.265 4.708 12.177 1.00 87.00 82 ALA A C 1
ATOM 666 O O . ALA A 1 82 ? 0.489 4.570 13.376 1.00 87.00 82 ALA A O 1
ATOM 667 N N . GLU A 1 83 ? -0.066 5.880 11.636 1.00 90.94 83 GLU A N 1
ATOM 668 C CA . GLU A 1 83 ? -0.267 7.132 12.377 1.00 90.94 83 GLU A CA 1
ATOM 669 C C . GLU A 1 83 ? -1.619 7.173 13.114 1.00 90.94 83 GLU A C 1
ATOM 671 O O . GLU A 1 83 ? -1.840 8.041 13.954 1.00 90.94 83 GLU A O 1
ATOM 676 N N . GLY A 1 84 ? -2.523 6.227 12.828 1.00 85.56 84 GLY A N 1
ATOM 677 C CA . GLY A 1 84 ? -3.867 6.172 13.409 1.00 85.56 84 GLY A CA 1
ATOM 678 C C . GLY A 1 84 ? -4.851 7.185 12.814 1.00 85.56 84 GLY A C 1
ATOM 679 O O . GLY A 1 84 ? -5.983 7.283 13.283 1.00 85.56 84 GLY A O 1
ATOM 680 N N . THR A 1 85 ? -4.447 7.914 11.774 1.00 87.81 85 THR A N 1
ATOM 681 C CA . THR A 1 85 ? -5.266 8.912 11.069 1.00 87.81 85 THR A CA 1
ATOM 682 C C . THR A 1 85 ? -6.283 8.262 10.124 1.00 87.81 85 THR A C 1
ATOM 684 O O . THR A 1 85 ? -7.285 8.879 9.771 1.00 87.81 85 THR A O 1
ATOM 687 N N . MET A 1 86 ? -6.066 6.998 9.743 1.00 81.81 86 MET A N 1
ATOM 688 C CA . MET A 1 86 ? -7.042 6.166 9.035 1.00 81.81 86 MET A CA 1
ATOM 689 C C . MET A 1 86 ? -7.336 4.883 9.805 1.00 81.81 86 MET A C 1
ATOM 691 O O . MET A 1 86 ? -6.432 4.130 10.171 1.00 81.81 86 MET A O 1
ATOM 695 N N . ALA A 1 87 ? -8.623 4.605 10.013 1.00 77.25 87 ALA A N 1
ATOM 696 C CA . ALA A 1 87 ? -9.057 3.382 10.665 1.00 77.25 87 ALA A CA 1
ATOM 697 C C . ALA A 1 87 ? -8.792 2.162 9.770 1.00 77.25 87 ALA A C 1
ATOM 699 O O . ALA A 1 87 ? -9.062 2.171 8.568 1.00 77.25 87 ALA A O 1
ATOM 700 N N . LYS A 1 88 ? -8.311 1.071 10.375 1.00 75.88 88 LYS A N 1
ATOM 701 C CA . LYS A 1 88 ? -8.365 -0.246 9.737 1.00 75.88 88 LYS A CA 1
ATOM 702 C C . LYS A 1 88 ? -9.810 -0.727 9.794 1.00 75.88 88 LYS A C 1
ATOM 704 O O . LYS A 1 88 ? -10.258 -1.195 10.835 1.00 75.88 88 LYS A O 1
ATOM 709 N N . GLU A 1 89 ? -10.535 -0.575 8.689 1.00 81.44 89 GLU A N 1
ATOM 710 C CA . GLU A 1 89 ? -11.954 -0.956 8.600 1.00 81.44 89 GLU A CA 1
ATOM 711 C C . GLU A 1 89 ? -12.172 -2.449 8.869 1.00 81.44 89 GLU A C 1
ATOM 713 O O . GLU A 1 89 ? -13.197 -2.849 9.419 1.00 81.44 89 GLU A O 1
ATOM 718 N N . VAL A 1 90 ? -11.182 -3.271 8.512 1.00 87.94 90 VAL A N 1
ATOM 719 C CA . VAL A 1 90 ? -11.207 -4.722 8.680 1.00 87.94 90 VAL A CA 1
ATOM 720 C C . VAL A 1 90 ? -9.846 -5.260 9.140 1.00 87.94 90 VAL A C 1
ATOM 722 O O . VAL A 1 90 ? -8.814 -4.629 8.883 1.00 87.94 90 VAL A O 1
ATOM 725 N N . PRO A 1 91 ? -9.803 -6.434 9.798 1.00 90.00 91 PRO A N 1
ATOM 726 C CA . PRO A 1 91 ? -8.550 -7.096 10.150 1.00 90.00 91 PRO A CA 1
ATOM 727 C C . PRO A 1 91 ? -7.670 -7.374 8.925 1.00 90.00 91 PRO A C 1
ATOM 729 O O . PRO A 1 91 ? -8.175 -7.677 7.842 1.00 90.00 91 PRO A O 1
ATOM 732 N N . GLU A 1 92 ? -6.350 -7.332 9.108 1.00 89.81 92 GLU A N 1
ATOM 733 C CA . GLU A 1 92 ? -5.375 -7.653 8.060 1.00 89.81 92 GLU A CA 1
ATOM 734 C C . GLU A 1 92 ? -4.755 -9.042 8.269 1.00 89.81 92 GLU A C 1
ATOM 736 O O . GLU A 1 92 ? -4.383 -9.404 9.385 1.00 89.81 92 GLU A O 1
ATOM 741 N N . VAL A 1 93 ? -4.591 -9.807 7.185 1.00 93.19 93 VAL A N 1
ATOM 742 C CA . VAL A 1 93 ? -3.939 -11.125 7.175 1.00 93.19 93 VAL A CA 1
ATOM 743 C C . VAL A 1 93 ? -2.809 -11.142 6.145 1.00 93.19 93 VAL A C 1
ATOM 745 O O . VAL A 1 93 ? -3.027 -10.857 4.966 1.00 93.19 93 VAL A O 1
ATOM 748 N N . LEU A 1 94 ? -1.599 -11.512 6.578 1.00 92.44 94 LEU A N 1
ATOM 749 C CA . LEU A 1 94 ? -0.417 -11.660 5.723 1.00 92.44 94 LEU A CA 1
ATOM 750 C C . LEU A 1 94 ? 0.003 -13.132 5.623 1.00 92.44 94 LEU A C 1
ATOM 752 O O . LEU A 1 94 ? 0.414 -13.737 6.611 1.00 92.44 94 LEU A O 1
ATOM 756 N N . PHE A 1 95 ? -0.025 -13.686 4.411 1.00 92.44 95 PHE A N 1
ATOM 757 C CA . PHE A 1 95 ? 0.523 -15.011 4.123 1.00 92.44 95 PHE A CA 1
ATOM 758 C C . PHE A 1 95 ? 1.963 -14.911 3.620 1.00 92.44 95 PHE A C 1
ATOM 760 O O . PHE A 1 95 ? 2.229 -14.274 2.602 1.00 92.44 95 PHE A O 1
ATOM 767 N N . VAL A 1 96 ? 2.896 -15.595 4.282 1.00 90.25 96 VAL A N 1
ATOM 768 C CA . VAL A 1 96 ? 4.320 -15.567 3.915 1.00 90.25 96 VAL A CA 1
ATOM 769 C C . VAL A 1 96 ? 4.777 -16.943 3.439 1.00 90.25 96 VAL A C 1
ATOM 771 O O . VAL A 1 96 ? 4.494 -17.960 4.070 1.00 90.25 96 VAL A O 1
ATOM 774 N N . CYS A 1 97 ? 5.497 -16.989 2.318 1.00 91.44 97 CYS A N 1
ATOM 775 C CA . CYS A 1 97 ? 6.282 -18.163 1.931 1.00 91.44 97 CYS A CA 1
ATOM 776 C C . CYS A 1 97 ? 7.678 -17.746 1.447 1.00 91.44 97 CYS A C 1
ATOM 778 O O . CYS A 1 97 ? 8.070 -16.599 1.620 1.00 91.44 97 CYS A O 1
ATOM 780 N N . VAL A 1 98 ? 8.457 -18.666 0.873 1.00 88.50 98 VAL A N 1
ATOM 781 C CA . VAL A 1 98 ? 9.808 -18.334 0.397 1.00 88.50 98 VAL A CA 1
ATOM 782 C C . VAL A 1 98 ? 9.734 -17.481 -0.871 1.00 88.50 98 VAL A C 1
ATOM 784 O O . VAL A 1 98 ? 10.180 -16.346 -0.872 1.00 88.50 98 VAL A O 1
ATOM 787 N N . GLN A 1 99 ? 9.088 -17.976 -1.926 1.00 85.06 99 GLN A N 1
ATOM 788 C CA . GLN A 1 99 ? 9.168 -17.366 -3.262 1.00 85.06 99 GLN A CA 1
ATOM 789 C C . GLN A 1 99 ? 8.046 -16.381 -3.603 1.00 85.06 99 GLN A C 1
ATOM 791 O O . GLN A 1 99 ? 8.097 -15.733 -4.641 1.00 85.06 99 GLN A O 1
ATOM 796 N N . ASN A 1 100 ? 7.008 -16.296 -2.767 1.00 85.56 100 ASN A N 1
ATOM 797 C CA . ASN A 1 100 ? 5.729 -15.661 -3.109 1.00 85.56 100 ASN A CA 1
ATOM 798 C C . ASN A 1 100 ? 5.114 -16.146 -4.437 1.00 85.56 100 ASN A C 1
ATOM 800 O O . ASN A 1 100 ? 4.411 -15.377 -5.072 1.00 85.56 100 ASN A O 1
ATOM 804 N N . ALA A 1 101 ? 5.366 -17.388 -4.858 1.00 83.44 101 ALA A N 1
ATOM 805 C CA . ALA A 1 101 ? 4.962 -17.912 -6.172 1.00 83.44 101 ALA A CA 1
ATOM 806 C C . ALA A 1 101 ? 4.080 -19.176 -6.079 1.00 83.44 101 ALA A C 1
ATOM 808 O O . ALA A 1 101 ? 4.028 -19.991 -6.991 1.00 83.44 101 ALA A O 1
ATOM 809 N N . GLY A 1 102 ? 3.424 -19.405 -4.935 1.00 86.88 102 GLY A N 1
ATOM 810 C CA . GLY A 1 102 ? 2.626 -20.620 -4.746 1.00 86.88 102 GLY A CA 1
ATOM 811 C C . GLY A 1 102 ? 1.760 -20.590 -3.496 1.00 86.88 102 GLY A C 1
ATOM 812 O O . GLY A 1 102 ? 0.693 -19.988 -3.489 1.00 86.88 102 GLY A O 1
ATOM 813 N N . ARG A 1 103 ? 2.209 -21.240 -2.415 1.00 90.44 103 ARG A N 1
ATOM 814 C CA . ARG A 1 103 ? 1.392 -21.473 -1.205 1.00 90.44 103 ARG A CA 1
ATOM 815 C C . ARG A 1 103 ? 0.789 -20.202 -0.605 1.00 90.44 103 ARG A C 1
ATOM 817 O O . ARG A 1 103 ? -0.400 -20.188 -0.311 1.00 90.44 103 ARG A O 1
ATOM 824 N N . SER A 1 104 ? 1.592 -19.148 -0.437 1.00 90.31 104 SER A N 1
ATOM 825 C CA . SER A 1 104 ? 1.102 -17.882 0.126 1.00 90.31 104 SER A CA 1
ATOM 826 C C . SER A 1 104 ? 0.047 -17.223 -0.763 1.00 90.31 104 SER A C 1
ATOM 828 O O . SER A 1 104 ? -0.915 -16.673 -0.240 1.00 90.31 104 SER A O 1
ATOM 830 N N . GLN A 1 105 ? 0.186 -17.324 -2.089 1.00 91.19 105 GLN A N 1
ATOM 831 C CA . GLN A 1 105 ? -0.792 -16.794 -3.039 1.00 91.19 105 GLN A CA 1
ATOM 832 C C . GLN A 1 105 ? -2.079 -17.629 -3.059 1.00 91.19 105 GLN A C 1
ATOM 834 O O . GLN A 1 105 ? -3.167 -17.064 -3.020 1.00 91.19 105 GLN A O 1
ATOM 839 N N . MET A 1 106 ? -1.976 -18.965 -3.047 1.00 95.12 106 MET A N 1
ATOM 840 C CA . MET A 1 106 ? -3.148 -19.851 -2.974 1.00 95.12 106 MET A CA 1
ATOM 841 C C . MET A 1 106 ? -3.944 -19.629 -1.684 1.00 95.12 106 MET A C 1
ATOM 843 O O . MET A 1 106 ? -5.167 -19.518 -1.730 1.00 95.12 106 MET A O 1
ATOM 847 N N . ALA A 1 107 ? -3.259 -19.513 -0.543 1.00 94.19 107 ALA A N 1
ATOM 848 C CA . ALA A 1 107 ? -3.897 -19.218 0.737 1.00 94.19 107 ALA A CA 1
ATOM 849 C C . ALA A 1 107 ? -4.572 -17.836 0.735 1.00 94.19 107 ALA A C 1
ATOM 851 O O . ALA A 1 107 ? -5.715 -17.713 1.175 1.00 94.19 107 ALA A O 1
ATOM 852 N N . ALA A 1 108 ? -3.904 -16.819 0.176 1.00 93.50 108 ALA A N 1
ATOM 853 C CA . ALA A 1 108 ? -4.476 -15.486 0.017 1.00 93.50 108 ALA A CA 1
ATOM 854 C C . ALA A 1 108 ? -5.735 -15.498 -0.866 1.00 93.50 108 ALA A C 1
ATOM 856 O O . ALA A 1 108 ? -6.749 -14.917 -0.487 1.00 93.50 108 ALA A O 1
ATOM 857 N N . GLY A 1 109 ? -5.701 -16.199 -2.002 1.00 92.94 109 GLY A N 1
ATOM 858 C CA . GLY A 1 109 ? -6.844 -16.321 -2.910 1.00 92.94 109 GLY A CA 1
ATOM 859 C C . GLY A 1 109 ? -8.029 -17.059 -2.284 1.00 92.94 109 GLY A C 1
ATOM 860 O O . GLY A 1 109 ? -9.169 -16.610 -2.409 1.00 92.94 109 GLY A O 1
ATOM 861 N N . LEU A 1 110 ? -7.769 -18.152 -1.559 1.00 96.00 110 LEU A N 1
ATOM 862 C CA . LEU A 1 110 ? -8.816 -18.898 -0.861 1.00 96.00 110 LEU A CA 1
ATOM 863 C C . LEU A 1 110 ? -9.462 -18.050 0.239 1.00 96.00 110 LEU A C 1
ATOM 865 O O . LEU A 1 110 ? -10.684 -17.931 0.276 1.00 96.00 110 LEU A O 1
ATOM 869 N N . LEU A 1 111 ? -8.661 -17.404 1.093 1.00 94.44 111 LEU A N 1
ATOM 870 C CA . LEU A 1 111 ? -9.202 -16.541 2.141 1.00 94.44 111 LEU A CA 1
ATOM 871 C C . LEU A 1 111 ? -9.956 -15.349 1.549 1.00 94.44 111 LEU A C 1
ATOM 873 O O . LEU A 1 111 ? -10.971 -14.951 2.103 1.00 94.44 111 LEU A O 1
ATOM 877 N N . HIS A 1 112 ? -9.508 -14.801 0.418 1.00 93.38 112 HIS A N 1
ATOM 878 C CA . HIS A 1 112 ? -10.194 -13.689 -0.237 1.00 93.38 112 HIS A CA 1
ATOM 879 C C . HIS A 1 112 ? -11.613 -14.073 -0.649 1.00 93.38 112 HIS A C 1
ATOM 881 O O . HIS A 1 112 ? -12.555 -13.322 -0.388 1.00 93.38 112 HIS A O 1
ATOM 887 N N . LYS A 1 113 ? -11.769 -15.278 -1.206 1.00 93.44 113 LYS A N 1
ATOM 888 C CA . LYS A 1 113 ? -13.072 -15.838 -1.561 1.00 93.44 113 LYS A CA 1
ATOM 889 C C . LYS A 1 113 ? -13.974 -16.024 -0.335 1.00 93.44 113 LYS A C 1
ATOM 891 O O . LYS A 1 113 ? -15.129 -15.615 -0.372 1.00 93.44 113 LYS A O 1
ATOM 896 N N . GLU A 1 114 ? -13.458 -16.604 0.746 1.00 94.75 114 GLU A N 1
ATOM 897 C CA . GLU A 1 114 ? -14.255 -16.923 1.945 1.00 94.75 114 GLU A CA 1
ATOM 898 C C . GLU A 1 114 ? -14.555 -15.693 2.826 1.00 94.75 114 GLU A C 1
ATOM 900 O O . GLU A 1 114 ? -15.596 -15.591 3.487 1.00 94.75 114 GLU A O 1
ATOM 905 N N . ALA A 1 115 ? -13.644 -14.721 2.848 1.00 91.31 115 ALA A N 1
ATOM 906 C CA . ALA A 1 115 ? -13.769 -13.537 3.683 1.00 91.31 115 ALA A CA 1
ATOM 907 C C . ALA A 1 115 ? -14.836 -12.566 3.171 1.00 91.31 115 ALA A C 1
ATOM 909 O O . ALA A 1 115 ? -15.387 -11.830 3.987 1.00 91.31 115 ALA A O 1
ATOM 910 N N . ALA A 1 116 ? -15.151 -12.564 1.869 1.00 91.44 116 ALA A N 1
ATOM 911 C CA . ALA A 1 116 ? -16.146 -11.674 1.260 1.00 91.44 116 ALA A CA 1
ATOM 912 C C . ALA A 1 116 ? -15.956 -10.194 1.664 1.00 91.44 116 ALA A C 1
ATOM 914 O O . ALA A 1 116 ? -16.899 -9.510 2.049 1.00 91.44 116 ALA A O 1
ATOM 915 N N . GLY A 1 117 ? -14.704 -9.721 1.649 1.00 88.88 117 GLY A N 1
ATOM 916 C CA . GLY A 1 117 ? -14.346 -8.345 2.020 1.00 88.88 117 GLY A CA 1
ATOM 917 C C . GLY A 1 117 ? -14.243 -8.068 3.525 1.00 88.88 117 GLY A C 1
ATOM 918 O O . GLY A 1 117 ? -13.899 -6.959 3.905 1.00 88.88 117 GLY A O 1
ATOM 919 N N . ARG A 1 118 ? -14.474 -9.060 4.397 1.00 91.25 118 ARG A N 1
ATOM 920 C CA . ARG A 1 118 ? -14.390 -8.894 5.864 1.00 91.25 118 ARG A CA 1
ATOM 921 C C . ARG A 1 118 ? -12.967 -8.838 6.421 1.00 91.25 118 ARG A C 1
ATOM 923 O O . ARG A 1 118 ? -12.810 -8.617 7.616 1.00 91.25 118 ARG A O 1
ATOM 930 N N . VAL A 1 119 ? -11.953 -9.086 5.593 1.00 91.44 119 VAL A N 1
ATOM 931 C CA . VAL A 1 119 ? -10.533 -8.949 5.946 1.00 91.44 119 VAL A CA 1
ATOM 932 C C . VAL A 1 119 ? -9.736 -8.428 4.751 1.00 91.44 119 VAL A C 1
ATOM 934 O O . VAL A 1 119 ? -10.034 -8.751 3.599 1.00 91.44 119 VAL A O 1
ATOM 937 N N . HIS A 1 120 ? -8.691 -7.655 5.026 1.00 89.50 120 HIS A N 1
ATOM 938 C CA . HIS A 1 120 ? -7.689 -7.263 4.041 1.00 89.50 120 HIS A CA 1
ATOM 939 C C . HIS A 1 120 ? -6.584 -8.317 3.984 1.00 89.50 120 HIS A C 1
ATOM 941 O O . HIS A 1 120 ? -6.059 -8.741 5.010 1.00 89.50 120 HIS A O 1
ATOM 947 N N . ILE A 1 121 ? -6.222 -8.761 2.781 1.00 92.56 121 ILE A N 1
ATOM 948 C CA . ILE A 1 121 ? -5.357 -9.932 2.595 1.00 92.56 121 ILE A CA 1
ATOM 949 C C . ILE A 1 121 ? -4.149 -9.543 1.755 1.00 92.56 121 ILE A C 1
ATOM 951 O O . ILE A 1 121 ? -4.288 -8.922 0.702 1.00 92.56 121 ILE A O 1
ATOM 955 N N . ARG A 1 122 ? -2.957 -9.928 2.215 1.00 89.06 122 ARG A N 1
ATOM 956 C CA . ARG A 1 122 ? -1.679 -9.700 1.532 1.00 89.06 122 ARG A CA 1
ATOM 957 C C . ARG A 1 122 ? -0.867 -10.997 1.470 1.00 89.06 122 ARG A C 1
ATOM 959 O O . ARG A 1 122 ? -1.020 -11.872 2.324 1.00 89.06 122 ARG A O 1
ATOM 966 N N . SER A 1 123 ? 0.026 -11.119 0.487 1.00 90.50 123 SER A N 1
ATOM 967 C CA . SER A 1 123 ? 1.004 -12.212 0.415 1.00 90.50 123 SER A CA 1
ATOM 968 C C . SER A 1 123 ? 2.422 -11.683 0.208 1.00 90.50 123 SER A C 1
ATOM 970 O O . SER A 1 123 ? 2.621 -10.664 -0.453 1.00 90.50 123 SER A O 1
ATOM 972 N N . ALA A 1 124 ? 3.411 -12.371 0.777 1.00 86.94 124 ALA A N 1
ATOM 973 C CA . ALA A 1 124 ? 4.819 -12.002 0.669 1.00 86.94 124 ALA A CA 1
ATOM 974 C C . ALA A 1 124 ? 5.743 -13.220 0.516 1.00 86.94 124 ALA A C 1
ATOM 976 O O . ALA A 1 124 ? 5.378 -14.362 0.821 1.00 86.94 124 ALA A O 1
ATOM 977 N N . GLY A 1 125 ? 6.957 -12.949 0.031 1.00 85.19 125 GLY A N 1
ATOM 978 C CA . GLY A 1 125 ? 8.047 -13.907 -0.147 1.00 85.19 125 GLY A CA 1
ATOM 979 C C . GLY A 1 125 ? 9.296 -13.432 0.579 1.00 85.19 125 GLY A C 1
ATOM 980 O O . GLY A 1 125 ? 9.626 -12.254 0.472 1.00 85.19 125 GLY A O 1
ATOM 981 N N . SER A 1 126 ? 9.995 -14.315 1.291 1.00 81.31 126 SER A N 1
ATOM 982 C CA . SER A 1 126 ? 11.303 -13.984 1.878 1.00 81.31 126 SER A CA 1
ATOM 983 C C . SER A 1 126 ? 12.435 -13.913 0.840 1.00 81.31 126 SER A C 1
ATOM 985 O O . SER A 1 126 ? 13.411 -13.203 1.054 1.00 81.31 126 SER A O 1
ATOM 987 N N . MET A 1 127 ? 12.298 -14.620 -0.285 1.00 77.69 127 MET A N 1
ATOM 988 C CA . MET A 1 127 ? 13.180 -14.604 -1.459 1.00 77.69 127 MET A CA 1
ATOM 989 C C . MET A 1 127 ? 12.318 -14.658 -2.734 1.00 77.69 127 MET A C 1
ATOM 991 O O . MET A 1 127 ? 12.116 -15.746 -3.280 1.00 77.69 127 MET A O 1
ATOM 995 N N . PRO A 1 128 ? 11.746 -13.522 -3.174 1.00 67.00 128 PRO A N 1
ATOM 996 C CA . PRO A 1 128 ? 10.807 -13.476 -4.295 1.00 67.00 128 PRO A CA 1
ATOM 997 C C . PRO A 1 128 ? 11.410 -14.062 -5.577 1.00 67.00 128 PRO A C 1
ATOM 999 O O . PRO A 1 128 ? 12.559 -13.770 -5.900 1.00 67.00 128 PRO A O 1
ATOM 1002 N N . ALA A 1 129 ? 10.647 -14.890 -6.295 1.00 68.19 129 ALA A N 1
ATOM 1003 C CA . ALA A 1 129 ? 11.069 -15.400 -7.598 1.00 68.19 129 ALA A CA 1
ATOM 1004 C C . ALA A 1 129 ? 10.995 -14.303 -8.674 1.00 68.19 129 ALA A C 1
ATOM 1006 O O . ALA A 1 129 ? 10.152 -13.409 -8.599 1.00 68.19 129 ALA A O 1
ATOM 1007 N N . ASP A 1 130 ? 11.843 -14.408 -9.701 1.00 61.09 130 ASP A N 1
ATOM 1008 C CA . ASP A 1 130 ? 11.911 -13.435 -10.803 1.00 61.09 130 ASP A CA 1
ATOM 1009 C C . ASP A 1 130 ? 10.636 -13.411 -11.673 1.00 61.09 130 ASP A C 1
ATOM 1011 O O . ASP A 1 130 ? 10.430 -12.472 -12.443 1.00 61.09 130 ASP A O 1
ATOM 1015 N N . GLN A 1 131 ? 9.787 -14.442 -11.570 1.00 48.78 131 GLN A N 1
ATOM 1016 C CA . GLN A 1 131 ? 8.500 -14.580 -12.261 1.00 48.78 131 GLN A CA 1
ATOM 1017 C C . GLN A 1 131 ? 7.501 -15.373 -11.401 1.00 48.78 131 GLN A C 1
ATOM 1019 O O . GLN A 1 131 ? 7.903 -16.162 -10.541 1.00 48.78 131 GLN A O 1
ATOM 1024 N N . VAL A 1 132 ? 6.207 -15.165 -11.669 1.00 50.59 132 VAL A N 1
ATOM 1025 C CA . VAL A 1 132 ? 5.075 -15.965 -11.169 1.00 50.59 132 VAL A CA 1
ATOM 1026 C C . VAL A 1 132 ? 4.421 -16.656 -12.355 1.00 50.59 132 VAL A C 1
ATOM 1028 O O . VAL A 1 132 ? 4.219 -15.951 -13.371 1.00 50.59 132 VAL A O 1
#

pLDDT: mean 80.0, std 17.68, range [30.84, 96.0]

Sequence (132 aa):
MIACRDWRPRTNARRPAESAPELARHRRALKDEFEGIYSAETIERYLVESLDLIPAGTRVDTFVPLLAYRFARERLHAAAQAEGTMAKEVPEVLFVCVQNAGRSQMAAGLLHKEAAGRVHIRSAGSMPADQV

Radius of gyration: 18.15 Å; chains: 1; bounding box: 43×40×39 Å

Foldseek 3Di:
DDDPPDDDDPPDDDPPLVVDPVLVVLLVVQCVVCPPPDDSVLLVVLLVVLLVVPDPPPPDCPCSSVSSSVRSVVVVVVVCVVVVVDDPPAAEDEFEDAALPPDRVVVQVVCCVVCVPRYHYYYYHVHHDPHD